Protein AF-A0A7S1GBA2-F1 (afdb_monomer)

Structure (mmCIF, N/CA/C/O backbone):
data_AF-A0A7S1GBA2-F1
#
_entry.id   AF-A0A7S1GBA2-F1
#
loop_
_atom_site.group_PDB
_atom_site.id
_atom_site.type_symbol
_atom_site.label_atom_id
_atom_site.label_alt_id
_atom_site.label_comp_id
_atom_site.label_asym_id
_atom_site.label_entity_id
_atom_site.label_seq_id
_atom_site.pdbx_PDB_ins_code
_atom_site.Cartn_x
_atom_site.Cartn_y
_atom_site.Cartn_z
_atom_site.occupancy
_atom_site.B_iso_or_equiv
_atom_site.auth_seq_id
_atom_site.auth_comp_id
_atom_site.auth_asym_id
_atom_site.auth_atom_id
_atom_site.pdbx_PDB_model_num
ATOM 1 N N . ALA A 1 1 ? 7.474 -10.618 1.895 1.00 83.44 1 ALA A N 1
ATOM 2 C CA . ALA A 1 1 ? 6.461 -10.410 0.841 1.00 83.44 1 ALA A CA 1
ATOM 3 C C . ALA A 1 1 ? 6.809 -9.229 -0.070 1.00 83.44 1 ALA A C 1
ATOM 5 O O . ALA A 1 1 ? 7.351 -9.482 -1.130 1.00 83.44 1 ALA A O 1
ATOM 6 N N . GLY A 1 2 ? 6.592 -7.960 0.310 1.00 90.75 2 GLY A N 1
ATOM 7 C CA . GLY A 1 2 ? 6.806 -6.824 -0.613 1.00 90.75 2 GLY A CA 1
ATOM 8 C C . GLY A 1 2 ? 8.216 -6.743 -1.227 1.00 90.75 2 GLY A C 1
ATOM 9 O O . GLY A 1 2 ? 8.354 -6.707 -2.445 1.00 90.75 2 GLY A O 1
ATOM 10 N N . MET A 1 3 ? 9.270 -6.821 -0.404 1.00 95.56 3 MET A N 1
ATOM 11 C CA . MET A 1 3 ? 10.661 -6.821 -0.901 1.00 95.56 3 MET A CA 1
ATOM 12 C C . MET A 1 3 ? 10.961 -8.004 -1.833 1.00 95.56 3 MET A C 1
ATOM 14 O O . MET A 1 3 ? 11.619 -7.844 -2.848 1.00 95.56 3 MET A O 1
ATOM 18 N N . GLU A 1 4 ? 10.424 -9.184 -1.546 1.00 95.12 4 GLU A N 1
ATOM 19 C CA . GLU A 1 4 ? 10.602 -10.373 -2.388 1.00 95.12 4 GLU A CA 1
ATOM 20 C C . GLU A 1 4 ? 9.933 -10.207 -3.765 1.00 95.12 4 GLU A C 1
ATOM 22 O O . GLU A 1 4 ? 10.517 -10.512 -4.810 1.00 95.12 4 GLU A O 1
ATOM 27 N N . LEU A 1 5 ? 8.723 -9.643 -3.775 1.00 94.69 5 LEU A N 1
ATOM 28 C CA . LEU A 1 5 ? 7.930 -9.439 -4.985 1.00 94.69 5 LEU A CA 1
ATOM 29 C C . LEU A 1 5 ? 8.433 -8.275 -5.845 1.00 94.69 5 LEU A C 1
ATOM 31 O O . LEU A 1 5 ? 8.321 -8.333 -7.071 1.00 94.69 5 LEU A O 1
ATOM 35 N N . PHE A 1 6 ? 9.016 -7.231 -5.251 1.00 96.44 6 PHE A N 1
ATOM 36 C CA . PHE A 1 6 ? 9.200 -5.953 -5.953 1.00 96.44 6 PHE A CA 1
ATOM 37 C C . PHE A 1 6 ? 10.602 -5.336 -5.875 1.00 96.44 6 PHE A C 1
ATOM 39 O O . PHE A 1 6 ? 10.872 -4.406 -6.640 1.00 96.44 6 PHE A O 1
ATOM 46 N N . ALA A 1 7 ? 11.508 -5.831 -5.022 1.00 95.06 7 ALA A N 1
ATOM 47 C CA . ALA A 1 7 ? 12.856 -5.265 -4.928 1.00 95.06 7 ALA A CA 1
ATOM 48 C C . ALA A 1 7 ? 13.588 -5.312 -6.280 1.00 95.06 7 ALA A C 1
ATOM 50 O O . ALA A 1 7 ? 13.595 -6.328 -6.975 1.00 95.06 7 ALA A O 1
ATOM 51 N N . GLY A 1 8 ? 14.191 -4.185 -6.656 1.00 94.38 8 GLY A N 1
ATOM 52 C CA . GLY A 1 8 ? 14.937 -3.992 -7.898 1.00 94.38 8 GLY A CA 1
ATOM 53 C C . GLY A 1 8 ? 14.082 -3.824 -9.157 1.00 94.38 8 GLY A C 1
ATOM 54 O O . GLY A 1 8 ? 14.646 -3.639 -10.232 1.00 94.38 8 GLY A O 1
ATOM 55 N N . ARG A 1 9 ? 12.745 -3.886 -9.063 1.00 93.81 9 ARG A N 1
ATOM 56 C CA . ARG A 1 9 ? 11.851 -3.869 -10.240 1.00 93.81 9 ARG A CA 1
ATOM 57 C C . ARG A 1 9 ? 11.242 -2.493 -10.522 1.00 93.81 9 ARG A C 1
ATOM 59 O O . ARG A 1 9 ? 11.065 -2.124 -11.683 1.00 93.81 9 ARG A O 1
ATOM 66 N N . VAL A 1 10 ? 10.957 -1.729 -9.468 1.00 95.00 10 VAL A N 1
ATOM 67 C CA . VAL A 1 10 ? 10.425 -0.359 -9.545 1.00 95.00 10 VAL A CA 1
ATOM 68 C C . VAL A 1 10 ? 11.599 0.621 -9.542 1.00 95.00 10 VAL A C 1
ATOM 70 O O . VAL A 1 10 ? 12.064 1.052 -8.487 1.00 95.00 10 VAL A O 1
ATOM 73 N N . VAL A 1 11 ? 12.144 0.897 -10.729 1.00 94.38 11 VAL A N 1
ATOM 74 C CA . VAL A 1 11 ? 13.369 1.694 -10.918 1.00 94.38 11 VAL A CA 1
ATOM 75 C C . VAL A 1 11 ? 13.257 2.632 -12.130 1.00 94.38 11 VAL A C 1
ATOM 77 O O . VAL A 1 11 ? 12.580 2.275 -13.097 1.00 94.38 11 VAL A O 1
ATOM 80 N N . PRO A 1 12 ? 13.964 3.783 -12.150 1.00 94.44 12 PRO A N 1
ATOM 81 C CA . PRO A 1 12 ? 13.923 4.729 -13.274 1.00 94.44 12 PRO A CA 1
ATOM 82 C C . PRO A 1 12 ? 14.453 4.188 -14.612 1.00 94.44 12 PRO A C 1
ATOM 84 O O . PRO A 1 12 ? 14.200 4.775 -15.657 1.00 94.44 12 PRO A O 1
ATOM 87 N N . SER A 1 13 ? 15.187 3.071 -14.612 1.00 94.56 13 SER A N 1
ATOM 88 C CA . SER A 1 13 ? 15.623 2.400 -15.844 1.00 94.56 13 SER A CA 1
ATOM 89 C C . SER A 1 13 ? 14.513 1.574 -16.508 1.00 94.56 13 SER A C 1
ATOM 91 O O . SER A 1 13 ? 14.649 1.184 -17.668 1.00 94.56 13 SER A O 1
ATOM 93 N N . ASN A 1 14 ? 13.406 1.309 -15.806 1.00 95.44 14 ASN A N 1
ATOM 94 C CA . ASN A 1 14 ? 12.277 0.570 -16.349 1.00 95.44 14 ASN A CA 1
ATOM 95 C C . ASN A 1 14 ? 11.321 1.517 -17.093 1.00 95.44 14 ASN A C 1
ATOM 97 O O . ASN A 1 14 ? 10.535 2.244 -16.483 1.00 95.44 14 ASN A O 1
ATOM 101 N N . ALA A 1 15 ? 11.351 1.469 -18.427 1.00 96.69 15 ALA A N 1
ATOM 102 C CA . ALA A 1 15 ? 10.549 2.343 -19.283 1.00 96.69 15 ALA A CA 1
ATOM 103 C C . ALA A 1 15 ? 9.029 2.211 -19.070 1.00 96.69 15 ALA A C 1
ATOM 105 O O . ALA A 1 15 ? 8.309 3.181 -19.301 1.00 96.69 15 ALA A O 1
ATOM 106 N N . ALA A 1 16 ? 8.530 1.044 -18.642 1.00 97.00 16 ALA A N 1
ATOM 107 C CA . ALA A 1 16 ? 7.110 0.870 -18.338 1.00 97.00 16 ALA A CA 1
ATOM 108 C C . ALA A 1 16 ? 6.714 1.670 -17.088 1.00 97.00 16 ALA A C 1
ATOM 110 O O . ALA A 1 16 ? 5.712 2.379 -17.100 1.00 97.00 16 ALA A O 1
ATOM 111 N N . VAL A 1 17 ? 7.551 1.630 -16.048 1.00 97.19 17 VAL A N 1
ATOM 112 C CA . VAL A 1 17 ? 7.331 2.377 -14.800 1.00 97.19 17 VAL A CA 1
ATOM 113 C C . VAL A 1 17 ? 7.465 3.881 -15.036 1.00 97.19 17 VAL A C 1
ATOM 115 O O . VAL A 1 17 ? 6.616 4.644 -14.591 1.00 97.19 17 VAL A O 1
ATOM 118 N N . VAL A 1 18 ? 8.466 4.318 -15.807 1.00 97.56 18 VAL A N 1
ATOM 119 C CA . VAL A 1 18 ? 8.652 5.741 -16.161 1.00 97.56 18 VAL A CA 1
ATOM 120 C C . VAL A 1 18 ? 7.433 6.323 -16.887 1.00 97.56 18 VAL A C 1
ATOM 122 O O . VAL A 1 18 ? 7.091 7.484 -16.680 1.00 97.56 18 VAL A O 1
ATOM 125 N N . LYS A 1 19 ? 6.767 5.534 -17.737 1.00 97.06 19 LYS A N 1
ATOM 126 C CA . LYS A 1 19 ? 5.570 5.968 -18.477 1.00 97.06 19 LYS A CA 1
ATOM 127 C C . LYS A 1 19 ? 4.281 5.917 -17.651 1.00 97.06 19 LYS A C 1
ATOM 129 O O . LYS A 1 19 ? 3.310 6.548 -18.053 1.00 97.06 19 LYS A O 1
ATOM 134 N N . SER A 1 20 ? 4.259 5.163 -16.553 1.00 97.19 20 SER A N 1
ATOM 135 C CA . SER A 1 20 ? 3.102 5.079 -15.651 1.00 97.19 20 SER A CA 1
ATOM 136 C C . SER A 1 20 ? 2.937 6.347 -14.811 1.00 97.19 20 SER A C 1
ATOM 138 O O . SER A 1 20 ? 3.893 7.117 -14.660 1.00 97.19 20 SER A O 1
ATOM 140 N N . SER A 1 21 ? 1.754 6.535 -14.218 1.00 97.62 21 SER A N 1
ATOM 141 C CA . SER A 1 21 ? 1.487 7.648 -13.287 1.00 97.62 21 SER A CA 1
ATOM 142 C C . SER A 1 21 ? 2.535 7.734 -12.168 1.00 97.62 21 SER A C 1
ATOM 144 O O . SER A 1 21 ? 3.034 8.812 -11.862 1.00 97.62 21 SER A O 1
ATOM 146 N N . PHE A 1 22 ? 2.983 6.583 -11.658 1.00 98.00 22 PHE A N 1
ATOM 147 C CA . PHE A 1 22 ? 4.044 6.472 -10.656 1.00 98.00 22 PHE A CA 1
ATOM 148 C C . PHE A 1 22 ? 5.325 7.214 -11.052 1.00 98.00 22 PHE A C 1
ATOM 150 O O . PHE A 1 22 ? 5.910 7.946 -10.251 1.00 98.00 22 PHE A O 1
ATOM 157 N N . GLY A 1 23 ? 5.779 6.996 -12.289 1.00 97.31 23 GLY A N 1
ATOM 158 C CA . GLY A 1 23 ? 7.009 7.588 -12.797 1.00 97.31 23 GLY A CA 1
ATOM 159 C C . GLY A 1 23 ? 6.849 9.059 -13.162 1.00 97.31 23 GLY A C 1
ATOM 160 O O . GLY A 1 23 ? 7.779 9.836 -12.948 1.00 97.31 23 GLY A O 1
ATOM 161 N N . GLN A 1 24 ? 5.678 9.450 -13.671 1.00 97.75 24 GLN A N 1
ATOM 162 C CA . GLN A 1 24 ? 5.375 10.846 -13.996 1.00 97.75 24 GLN A CA 1
ATOM 163 C C . GLN A 1 24 ? 5.298 11.709 -12.731 1.00 97.75 24 GLN A C 1
ATOM 165 O O . GLN A 1 24 ? 5.935 12.762 -12.670 1.00 97.75 24 GLN A O 1
ATOM 170 N N . ASP A 1 25 ? 4.651 11.202 -11.682 1.00 97.56 25 ASP A N 1
ATOM 171 C CA . ASP A 1 25 ? 4.414 11.936 -10.436 1.00 97.56 25 ASP A CA 1
ATOM 172 C C . ASP A 1 25 ? 5.550 11.780 -9.398 1.00 97.56 25 ASP A C 1
ATOM 174 O O . ASP A 1 25 ? 5.425 12.222 -8.260 1.00 97.56 25 ASP A O 1
ATOM 178 N N . GLN A 1 26 ? 6.685 11.182 -9.788 1.00 96.56 26 GLN A N 1
ATOM 179 C CA . GLN A 1 26 ? 7.914 11.059 -8.984 1.00 96.56 26 GLN A CA 1
ATOM 180 C C . GLN A 1 26 ? 7.795 10.222 -7.691 1.00 96.56 26 GLN A C 1
ATOM 182 O O . GLN A 1 26 ? 8.505 10.480 -6.718 1.00 96.56 26 GLN A O 1
ATOM 187 N N . TYR A 1 27 ? 7.004 9.144 -7.690 1.00 97.31 27 TYR A N 1
ATOM 188 C CA . TYR A 1 27 ? 6.841 8.236 -6.536 1.00 97.31 27 TYR A CA 1
ATOM 189 C C . TYR A 1 27 ? 8.039 7.287 -6.299 1.00 97.31 27 TYR A C 1
ATOM 191 O O . TYR A 1 27 ? 7.912 6.254 -5.652 1.00 97.31 27 TYR A O 1
ATOM 199 N N . TRP A 1 28 ? 9.245 7.594 -6.788 1.00 95.69 28 TRP A N 1
ATOM 200 C CA . TRP A 1 28 ? 10.398 6.672 -6.799 1.00 95.69 28 TRP A CA 1
ATOM 201 C C . TRP A 1 28 ? 10.858 6.161 -5.425 1.00 95.69 28 TRP A C 1
ATOM 203 O O . TRP A 1 28 ? 11.565 5.154 -5.349 1.00 95.69 28 TRP A O 1
ATOM 213 N N . HIS A 1 29 ? 10.468 6.833 -4.341 1.00 94.75 29 HIS A N 1
ATOM 214 C CA . HIS A 1 29 ? 10.745 6.397 -2.970 1.00 94.75 29 HIS A CA 1
ATOM 215 C C . HIS A 1 29 ? 9.722 5.386 -2.430 1.00 94.75 29 HIS A C 1
ATOM 217 O O . HIS A 1 29 ? 10.012 4.687 -1.457 1.00 94.75 29 HIS A O 1
ATOM 223 N N . ASN A 1 30 ? 8.572 5.257 -3.092 1.00 97.06 30 ASN A N 1
ATOM 224 C CA . ASN A 1 30 ? 7.492 4.340 -2.753 1.00 97.06 30 ASN A CA 1
ATOM 225 C C . ASN A 1 30 ? 7.722 2.972 -3.386 1.00 97.06 30 ASN A C 1
ATOM 227 O O . ASN A 1 30 ? 7.036 2.574 -4.326 1.00 97.06 30 ASN A O 1
ATOM 231 N N . GLY A 1 31 ? 8.723 2.256 -2.887 1.00 95.19 31 GLY A N 1
ATOM 232 C CA . GLY A 1 31 ? 9.062 0.920 -3.354 1.00 95.19 31 GLY A CA 1
ATOM 233 C C . GLY A 1 31 ? 9.495 -0.007 -2.227 1.00 95.19 31 GLY A C 1
ATOM 234 O O . GLY A 1 31 ? 9.453 0.322 -1.044 1.00 95.19 31 GLY A O 1
ATOM 235 N N . PHE A 1 32 ? 9.963 -1.192 -2.612 1.00 97.38 32 PHE A N 1
ATOM 236 C CA . PHE A 1 32 ? 10.375 -2.240 -1.677 1.00 97.38 32 PHE A CA 1
ATOM 237 C C . PHE A 1 32 ? 11.853 -2.625 -1.836 1.00 97.38 32 PHE A C 1
ATOM 239 O O . PHE A 1 32 ? 12.224 -3.781 -1.655 1.00 97.38 32 PHE A O 1
ATOM 246 N N . ASN A 1 33 ? 12.715 -1.670 -2.202 1.00 95.81 33 ASN A N 1
ATOM 247 C CA . ASN A 1 33 ? 14.148 -1.936 -2.400 1.00 95.81 33 ASN A CA 1
ATOM 248 C C . ASN A 1 33 ? 14.918 -2.084 -1.079 1.00 95.81 33 ASN A C 1
ATOM 250 O O . ASN A 1 33 ? 15.987 -2.687 -1.044 1.00 95.81 33 ASN A O 1
ATOM 254 N N . SER A 1 34 ? 14.389 -1.528 0.009 1.00 96.25 34 SER A N 1
ATOM 255 C CA . SER A 1 34 ? 14.945 -1.661 1.352 1.00 96.25 34 SER A CA 1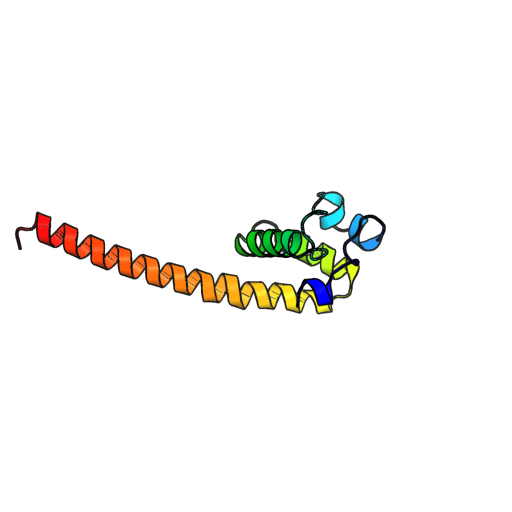
ATOM 256 C C . SER A 1 34 ? 13.829 -1.768 2.382 1.00 96.25 34 SER A C 1
ATOM 258 O O . SER A 1 34 ? 12.677 -1.413 2.111 1.00 96.25 34 SER A O 1
ATOM 260 N N . LEU A 1 35 ? 14.170 -2.230 3.586 1.00 95.50 35 LEU A N 1
ATOM 261 C CA . LEU A 1 35 ? 13.214 -2.311 4.689 1.00 95.50 35 LEU A CA 1
ATOM 262 C C . LEU A 1 35 ? 12.611 -0.937 5.010 1.00 95.50 35 LEU A C 1
ATOM 264 O O . LEU A 1 35 ? 11.406 -0.828 5.201 1.00 95.50 35 LEU A O 1
ATOM 268 N N . TYR A 1 36 ? 13.439 0.109 4.998 1.00 96.44 36 TYR A N 1
ATOM 269 C CA . TYR A 1 36 ? 13.006 1.481 5.244 1.00 96.44 36 TYR A CA 1
ATOM 270 C C . TYR A 1 36 ? 11.985 1.962 4.204 1.00 96.44 36 TYR A C 1
ATOM 272 O O . TYR A 1 36 ? 10.889 2.376 4.574 1.00 96.44 36 TYR A O 1
ATOM 280 N N . GLN A 1 37 ? 12.300 1.834 2.908 1.00 96.12 37 GLN A N 1
ATOM 281 C CA . GLN A 1 37 ? 11.364 2.212 1.839 1.00 96.12 37 GLN A CA 1
ATOM 282 C C . GLN A 1 37 ? 10.071 1.397 1.921 1.00 96.12 37 GLN A C 1
ATOM 284 O O . GLN A 1 37 ? 8.984 1.946 1.767 1.00 96.12 37 GLN A O 1
ATOM 289 N N . SER A 1 38 ? 10.182 0.106 2.248 1.00 97.25 38 SER A N 1
ATOM 290 C CA . SER A 1 38 ? 9.021 -0.770 2.418 1.00 97.25 38 SER A CA 1
ATOM 291 C C . SER A 1 38 ? 8.112 -0.287 3.546 1.00 97.25 38 SER A C 1
ATOM 293 O O . SER A 1 38 ? 6.901 -0.245 3.372 1.00 97.25 38 SER A O 1
ATOM 295 N N . MET A 1 39 ? 8.675 0.097 4.696 1.00 97.06 39 MET A N 1
ATOM 296 C CA . MET A 1 39 ? 7.897 0.603 5.832 1.00 97.06 39 MET A CA 1
ATOM 297 C C . MET A 1 39 ? 7.167 1.901 5.487 1.00 97.06 39 MET A C 1
ATOM 299 O O . MET A 1 39 ? 5.970 2.000 5.744 1.00 97.06 39 MET A O 1
ATOM 303 N N . VAL A 1 40 ? 7.859 2.861 4.865 1.00 97.19 40 VAL A N 1
ATOM 304 C CA . VAL A 1 40 ? 7.253 4.132 4.432 1.00 97.19 40 VAL A CA 1
ATOM 305 C C . VAL A 1 40 ? 6.148 3.880 3.405 1.00 97.19 40 VAL A C 1
ATOM 307 O O . VAL A 1 40 ? 5.037 4.374 3.562 1.00 97.19 40 VAL A O 1
ATOM 310 N N . THR A 1 41 ? 6.404 3.024 2.415 1.00 97.38 41 THR A N 1
ATOM 311 C CA . THR A 1 41 ? 5.412 2.665 1.392 1.00 97.38 41 THR A CA 1
ATOM 312 C C . THR A 1 41 ? 4.167 2.033 2.012 1.00 97.38 41 THR A C 1
ATOM 314 O O . THR A 1 41 ? 3.054 2.429 1.687 1.00 97.38 41 THR A O 1
ATOM 317 N N . LEU A 1 42 ? 4.321 1.074 2.932 1.00 97.69 42 LEU A N 1
ATOM 318 C CA . LEU A 1 42 ? 3.183 0.431 3.604 1.00 97.69 42 LEU A CA 1
ATOM 319 C C . LEU A 1 42 ? 2.415 1.405 4.513 1.00 97.69 42 LEU A C 1
ATOM 321 O O . LEU A 1 42 ? 1.188 1.326 4.603 1.00 97.69 42 LEU A O 1
ATOM 325 N N . PHE A 1 43 ? 3.115 2.337 5.162 1.00 97.00 43 PHE A N 1
ATOM 326 C CA . PHE A 1 43 ? 2.487 3.409 5.931 1.00 97.00 43 PHE A CA 1
ATOM 327 C C . PHE A 1 43 ? 1.633 4.314 5.034 1.00 97.00 43 PHE A C 1
ATOM 329 O O . PHE A 1 43 ? 0.456 4.523 5.317 1.00 97.00 43 PHE A O 1
ATOM 336 N N . GLU A 1 44 ? 2.171 4.775 3.907 1.00 97.38 44 GLU A N 1
ATOM 337 C CA . GLU A 1 44 ? 1.422 5.602 2.955 1.00 97.38 44 GLU A CA 1
ATOM 338 C C . GLU A 1 44 ? 0.235 4.855 2.331 1.00 97.38 44 GLU A C 1
ATOM 340 O O . GLU A 1 44 ? -0.856 5.413 2.213 1.00 97.38 44 GLU A O 1
ATOM 345 N N . LEU A 1 45 ? 0.392 3.561 2.031 1.00 98.00 45 LEU A N 1
ATOM 346 C CA . LEU A 1 45 ? -0.719 2.710 1.590 1.00 98.00 45 LEU A CA 1
ATOM 347 C C . LEU A 1 45 ? -1.831 2.603 2.647 1.00 98.00 45 LEU A C 1
ATOM 349 O O . LEU A 1 45 ? -2.998 2.468 2.283 1.00 98.00 45 LEU A O 1
ATOM 353 N N . THR A 1 46 ? -1.497 2.695 3.938 1.00 97.94 46 THR A N 1
ATOM 354 C CA . THR A 1 46 ? -2.484 2.700 5.034 1.00 97.94 46 THR A CA 1
ATOM 355 C C . THR A 1 46 ? -3.297 3.997 5.060 1.00 97.94 46 THR A C 1
ATOM 357 O O . THR A 1 46 ? -4.478 3.973 5.394 1.00 97.94 46 THR A O 1
ATOM 360 N N . ILE A 1 47 ? -2.694 5.122 4.659 1.00 96.69 47 ILE A N 1
ATOM 361 C CA . ILE A 1 47 ? -3.367 6.429 4.553 1.00 96.69 47 ILE A CA 1
ATOM 362 C C . ILE A 1 47 ? -4.345 6.466 3.369 1.00 96.69 47 ILE A C 1
ATOM 364 O O . ILE A 1 47 ? -5.197 7.348 3.313 1.00 96.69 47 ILE A O 1
ATOM 368 N N . VAL A 1 48 ? -4.243 5.517 2.430 1.00 97.31 48 VAL A N 1
ATOM 369 C CA . VAL A 1 48 ? -5.094 5.360 1.234 1.00 97.31 48 VAL A CA 1
ATOM 370 C C . VAL A 1 48 ? -5.146 6.562 0.291 1.00 97.31 48 VAL A C 1
ATOM 372 O O . VAL A 1 48 ? -5.908 6.561 -0.674 1.00 97.31 48 VAL A O 1
ATOM 375 N N . ASN A 1 49 ? -4.310 7.573 0.494 1.00 96.06 49 ASN A N 1
ATOM 376 C CA . ASN A 1 49 ? -4.197 8.672 -0.450 1.00 96.06 49 ASN A CA 1
ATOM 377 C C . ASN A 1 49 ? -3.313 8.252 -1.630 1.00 96.06 49 ASN A C 1
ATOM 379 O O . ASN A 1 49 ? -2.209 7.758 -1.418 1.00 96.06 49 ASN A O 1
ATOM 383 N N . ASN A 1 50 ? -3.79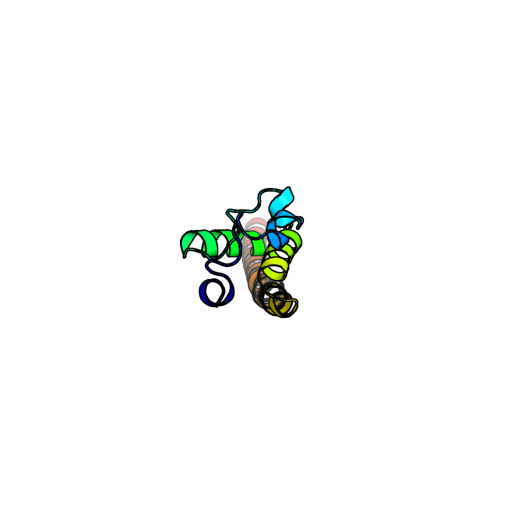2 8.429 -2.865 1.00 96.62 50 ASN A N 1
ATOM 384 C CA . ASN A 1 50 ? -3.066 8.100 -4.102 1.00 96.62 50 ASN A CA 1
ATOM 385 C C . ASN A 1 50 ? -2.511 6.663 -4.199 1.00 96.62 50 ASN A C 1
ATOM 387 O O . ASN A 1 50 ? -1.695 6.361 -5.069 1.00 96.62 50 ASN A O 1
ATOM 391 N N . TRP A 1 51 ? -2.991 5.736 -3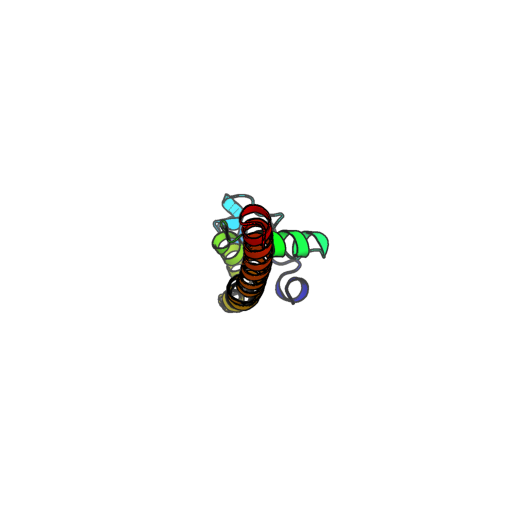.368 1.00 97.31 51 TRP A N 1
ATOM 392 C CA . TRP A 1 51 ? -2.526 4.348 -3.353 1.00 97.31 51 TRP A CA 1
ATOM 393 C C . TRP A 1 51 ? -2.608 3.618 -4.715 1.00 97.31 51 TRP A C 1
ATOM 395 O O . TRP A 1 51 ? -1.731 2.783 -4.967 1.00 97.31 51 TRP A O 1
ATOM 405 N N . PRO A 1 52 ? -3.562 3.918 -5.634 1.00 97.56 52 PRO A N 1
ATOM 406 C CA . PRO A 1 52 ? -3.583 3.275 -6.945 1.00 97.56 52 PRO A CA 1
ATOM 407 C C . PRO A 1 52 ? -2.370 3.636 -7.809 1.00 97.56 52 PRO A C 1
ATOM 409 O O . PRO A 1 52 ? -1.952 2.803 -8.604 1.00 97.56 52 PRO A O 1
ATOM 412 N N . ILE A 1 53 ? -1.766 4.818 -7.620 1.00 98.12 53 ILE A N 1
ATOM 413 C CA . ILE A 1 53 ? -0.547 5.245 -8.332 1.00 98.12 53 ILE A CA 1
ATOM 414 C C . ILE A 1 53 ? 0.629 4.349 -7.929 1.00 98.12 53 ILE A C 1
ATOM 416 O O . ILE A 1 53 ? 1.353 3.828 -8.779 1.00 98.12 53 ILE A O 1
ATOM 420 N N . ILE A 1 54 ? 0.773 4.092 -6.623 1.00 97.88 54 ILE A N 1
ATOM 421 C CA . ILE A 1 54 ? 1.781 3.165 -6.092 1.00 97.88 54 ILE A CA 1
ATOM 422 C C . ILE A 1 54 ? 1.562 1.765 -6.679 1.00 97.88 54 ILE A C 1
ATOM 424 O O . ILE A 1 54 ? 2.506 1.158 -7.188 1.00 97.88 54 ILE A O 1
ATOM 428 N N . MET A 1 55 ? 0.323 1.262 -6.672 1.00 98.19 55 MET A N 1
ATOM 429 C CA . MET A 1 55 ? -0.015 -0.034 -7.270 1.00 98.19 55 MET A CA 1
ATOM 430 C C . MET A 1 55 ? 0.322 -0.087 -8.768 1.00 98.19 55 MET A C 1
ATOM 432 O O . MET A 1 55 ? 0.946 -1.053 -9.212 1.00 98.19 55 MET A O 1
ATOM 436 N N . GLU A 1 56 ? -0.064 0.930 -9.541 1.00 98.00 56 GLU A N 1
ATOM 437 C CA . GLU A 1 56 ? 0.165 1.003 -10.989 1.00 98.00 56 GLU A CA 1
ATOM 438 C C . GLU A 1 56 ? 1.656 0.884 -11.322 1.00 98.00 56 GLU A C 1
ATOM 440 O O . GLU A 1 56 ? 2.021 0.081 -12.180 1.00 98.00 56 GLU A O 1
ATOM 445 N N . GLY A 1 57 ? 2.528 1.586 -10.589 1.00 97.62 57 GLY A N 1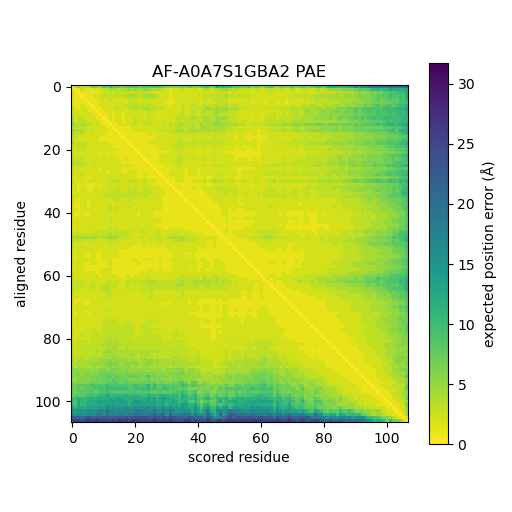
ATOM 446 C CA . GLY A 1 57 ? 3.980 1.488 -10.778 1.00 97.62 57 GLY A CA 1
ATOM 447 C C . GLY A 1 57 ? 4.523 0.071 -10.560 1.00 97.62 57 GLY A C 1
ATOM 448 O O . GLY A 1 57 ? 5.359 -0.410 -11.328 1.00 97.62 57 GLY A O 1
ATOM 449 N N . HIS A 1 58 ? 4.008 -0.647 -9.560 1.00 97.75 58 HIS A N 1
ATOM 450 C CA . HIS A 1 58 ? 4.424 -2.024 -9.269 1.00 97.75 58 HIS A CA 1
ATOM 451 C C . HIS A 1 58 ? 3.856 -3.039 -10.267 1.00 97.75 58 HIS A C 1
ATOM 453 O O . HIS A 1 58 ? 4.534 -4.012 -10.611 1.00 97.75 58 HIS A O 1
ATOM 459 N N . VAL A 1 59 ? 2.642 -2.805 -10.769 1.00 98.12 59 VAL A N 1
ATOM 460 C CA . VAL A 1 59 ? 2.035 -3.588 -11.855 1.00 98.12 59 VAL A CA 1
ATOM 461 C C . VAL A 1 59 ? 2.819 -3.391 -13.151 1.00 98.12 59 VAL A C 1
ATOM 463 O O . VAL A 1 59 ? 3.188 -4.378 -13.788 1.00 98.12 59 VAL A O 1
ATOM 466 N N . ALA A 1 60 ? 3.151 -2.145 -13.499 1.00 97.62 60 ALA A N 1
ATOM 467 C CA . ALA A 1 60 ? 3.968 -1.810 -14.664 1.00 97.62 60 ALA A CA 1
ATOM 468 C C . ALA A 1 60 ? 5.379 -2.420 -14.582 1.00 97.62 60 ALA A C 1
ATOM 470 O O . ALA A 1 60 ? 5.947 -2.812 -15.601 1.00 97.62 60 ALA A O 1
ATOM 471 N N . ALA A 1 61 ? 5.933 -2.543 -13.373 1.00 96.94 61 ALA A N 1
ATOM 472 C CA . ALA A 1 61 ? 7.231 -3.168 -13.136 1.00 96.94 61 ALA A CA 1
ATOM 473 C C . ALA A 1 61 ? 7.227 -4.704 -13.232 1.00 96.94 61 ALA A C 1
ATOM 475 O O . ALA A 1 61 ? 8.297 -5.301 -13.367 1.00 96.94 61 ALA A O 1
ATOM 476 N N . THR A 1 62 ? 6.065 -5.353 -13.094 1.00 96.12 62 THR A N 1
ATOM 477 C CA . THR A 1 62 ? 5.969 -6.812 -12.940 1.00 96.12 62 THR A CA 1
ATOM 478 C C . THR A 1 62 ? 4.908 -7.428 -13.851 1.00 96.12 62 THR A C 1
ATOM 480 O O . THR A 1 62 ? 5.225 -7.889 -14.944 1.00 96.12 62 THR A O 1
ATOM 483 N N . SER A 1 63 ? 3.659 -7.496 -13.395 1.00 95.75 63 SER A N 1
ATOM 484 C CA . SER A 1 63 ? 2.508 -8.007 -14.134 1.00 95.75 63 SER A CA 1
ATOM 485 C C . SER A 1 63 ? 1.204 -7.573 -13.459 1.00 95.75 63 SER A C 1
ATOM 487 O O . SER A 1 63 ? 1.198 -7.153 -12.300 1.00 95.75 63 SER A O 1
ATOM 489 N N . ALA A 1 64 ? 0.076 -7.767 -14.145 1.00 96.31 64 ALA A N 1
ATOM 490 C CA . ALA A 1 64 ? -1.263 -7.519 -13.603 1.00 96.31 64 ALA A CA 1
ATOM 491 C C . ALA A 1 64 ? -1.536 -8.246 -12.268 1.00 96.31 64 ALA A C 1
ATOM 493 O O . ALA A 1 64 ? -2.267 -7.734 -11.423 1.00 96.31 64 ALA A O 1
ATOM 494 N N . TRP A 1 65 ? -0.906 -9.401 -12.027 1.00 96.12 65 TRP A N 1
ATOM 495 C CA . TRP A 1 65 ? -1.072 -10.168 -10.787 1.00 96.12 65 TRP A CA 1
ATOM 496 C C . TRP A 1 65 ? -0.582 -9.432 -9.536 1.00 96.12 65 TRP A C 1
ATOM 498 O O . TRP A 1 65 ? -1.039 -9.740 -8.435 1.00 96.12 65 TRP A O 1
ATOM 508 N N . ALA A 1 66 ? 0.285 -8.425 -9.685 1.00 96.38 66 ALA A N 1
ATOM 509 C CA . ALA A 1 66 ? 0.724 -7.596 -8.567 1.00 96.38 66 ALA A CA 1
ATOM 510 C C . ALA A 1 66 ? -0.433 -6.841 -7.897 1.00 96.38 66 ALA A C 1
ATOM 512 O O . ALA A 1 66 ? -0.347 -6.569 -6.702 1.00 96.38 66 ALA A O 1
ATOM 513 N N . MET A 1 67 ? -1.539 -6.576 -8.608 1.00 97.38 67 MET A N 1
ATOM 514 C CA . MET A 1 67 ? -2.734 -5.946 -8.030 1.00 97.38 67 MET A CA 1
ATOM 515 C C . MET A 1 67 ? -3.253 -6.700 -6.800 1.00 97.38 67 MET A C 1
ATOM 517 O O . MET A 1 67 ? -3.684 -6.073 -5.833 1.00 97.38 67 MET A O 1
ATOM 521 N N . LEU A 1 68 ? -3.162 -8.037 -6.794 1.00 97.69 68 LEU A N 1
ATOM 522 C CA . LEU A 1 68 ? -3.633 -8.858 -5.676 1.00 97.69 68 LEU A CA 1
ATOM 523 C C . LEU A 1 68 ? -2.923 -8.518 -4.364 1.00 97.69 68 LEU A C 1
ATOM 525 O O . LEU A 1 68 ? -3.565 -8.513 -3.319 1.00 97.69 68 LEU A O 1
ATOM 529 N N . PHE A 1 69 ? -1.629 -8.185 -4.410 1.00 97.56 69 PHE A N 1
ATOM 530 C CA . PHE A 1 69 ? -0.885 -7.769 -3.221 1.00 97.56 69 PHE A CA 1
ATOM 531 C C . PHE A 1 69 ? -1.475 -6.490 -2.609 1.00 97.56 69 PHE A C 1
ATOM 533 O O . PHE A 1 69 ? -1.703 -6.435 -1.402 1.00 97.56 69 PHE A O 1
ATOM 540 N N . PHE A 1 70 ? -1.769 -5.483 -3.437 1.00 98.12 70 PHE A N 1
ATOM 541 C CA . PHE A 1 70 ? -2.278 -4.190 -2.972 1.00 98.12 70 PHE A CA 1
ATOM 542 C C . PHE A 1 70 ? -3.724 -4.280 -2.486 1.00 98.12 70 PHE A C 1
ATOM 544 O O . PHE A 1 70 ? -4.034 -3.760 -1.416 1.00 98.12 70 PHE A O 1
ATOM 551 N N . TYR A 1 71 ? -4.592 -4.996 -3.205 1.00 98.25 71 TYR A N 1
ATOM 552 C CA . TYR A 1 71 ? -5.969 -5.218 -2.754 1.00 98.25 71 TYR A CA 1
ATOM 553 C C . TYR A 1 71 ? -6.036 -6.067 -1.480 1.00 98.25 71 TYR A C 1
ATOM 555 O O . TYR A 1 71 ? -6.831 -5.761 -0.592 1.00 98.25 71 TYR A O 1
ATOM 563 N N . ALA A 1 72 ? -5.187 -7.092 -1.346 1.00 98.12 72 ALA A N 1
ATOM 564 C CA . ALA A 1 72 ? -5.106 -7.877 -0.116 1.00 98.12 72 ALA A CA 1
ATOM 565 C C . ALA A 1 72 ? -4.619 -7.026 1.066 1.00 98.12 72 ALA A C 1
ATOM 567 O O . ALA A 1 72 ? -5.207 -7.094 2.144 1.00 98.12 72 ALA A O 1
ATOM 568 N N . PHE A 1 73 ? -3.591 -6.192 0.865 1.00 97.88 73 PHE A N 1
ATOM 569 C CA . PHE A 1 73 ? -3.121 -5.260 1.891 1.00 97.88 73 PHE A CA 1
ATOM 570 C C . PHE A 1 73 ? -4.215 -4.268 2.297 1.00 97.88 73 PHE A C 1
ATOM 572 O O . PHE A 1 73 ? -4.469 -4.100 3.487 1.00 97.88 73 PHE A O 1
ATOM 579 N N . TYR A 1 74 ? -4.902 -3.664 1.325 1.00 98.19 74 TYR A N 1
ATOM 580 C CA . TYR A 1 74 ? -6.016 -2.753 1.579 1.00 98.19 74 TYR A CA 1
ATOM 581 C C . TYR A 1 74 ? -7.114 -3.433 2.404 1.00 98.19 74 TYR A C 1
ATOM 583 O O . TYR A 1 74 ? -7.528 -2.917 3.439 1.00 98.19 74 TYR A O 1
ATOM 591 N N . PHE A 1 75 ? -7.549 -4.627 2.001 1.00 98.38 75 PHE A N 1
ATOM 592 C CA . PHE A 1 75 ? -8.595 -5.341 2.726 1.00 98.38 75 PHE A CA 1
ATOM 593 C C . PHE A 1 75 ? -8.166 -5.694 4.158 1.00 98.38 75 PHE A C 1
ATOM 595 O O . PHE A 1 75 ? -8.882 -5.406 5.113 1.00 98.38 75 PHE A O 1
ATOM 602 N N . ILE A 1 76 ? -6.981 -6.279 4.332 1.00 98.19 76 ILE A N 1
ATOM 603 C CA . ILE A 1 76 ? -6.524 -6.737 5.649 1.00 98.19 76 ILE A CA 1
ATOM 604 C C . ILE A 1 76 ? -6.208 -5.550 6.563 1.00 98.19 76 ILE A C 1
ATOM 606 O O . ILE A 1 76 ? -6.660 -5.507 7.702 1.00 98.19 76 ILE A O 1
ATOM 610 N N . VAL A 1 77 ? -5.426 -4.580 6.097 1.00 97.94 77 VAL A N 1
ATOM 611 C CA . VAL A 1 77 ? -4.920 -3.512 6.965 1.00 97.94 77 VAL A CA 1
ATOM 612 C C . VAL A 1 77 ? -5.918 -2.368 7.058 1.00 97.94 77 VAL A C 1
ATOM 614 O O . VAL A 1 77 ? -6.314 -1.995 8.157 1.00 97.94 77 VAL A O 1
ATOM 617 N N . VAL A 1 78 ? -6.371 -1.832 5.927 1.00 97.00 78 VAL A N 1
ATOM 618 C CA . VAL A 1 78 ? -7.245 -0.651 5.926 1.00 97.00 78 VAL A CA 1
ATOM 619 C C . VAL A 1 78 ? -8.663 -1.027 6.344 1.00 97.00 78 VAL A C 1
ATOM 621 O O . VAL A 1 78 ? -9.230 -0.394 7.229 1.00 97.00 78 VAL A O 1
ATOM 624 N N . VAL A 1 79 ? -9.255 -2.058 5.737 1.00 97.94 79 VAL A N 1
ATOM 625 C CA . VAL A 1 79 ? -10.666 -2.385 6.002 1.00 97.94 79 VAL A CA 1
ATOM 626 C C . VAL A 1 79 ? -10.844 -3.145 7.313 1.00 97.94 79 VAL A C 1
ATOM 628 O O . VAL A 1 79 ? -11.822 -2.900 8.014 1.00 97.94 79 VAL A O 1
ATOM 631 N N . VAL A 1 80 ? -9.940 -4.060 7.667 1.00 98.38 80 VAL A N 1
ATOM 632 C CA . VAL A 1 80 ? -10.084 -4.840 8.907 1.00 98.38 80 VAL A CA 1
ATOM 633 C C . VAL A 1 80 ? -9.343 -4.180 10.067 1.00 98.38 80 VAL A C 1
ATOM 635 O O . VAL A 1 80 ? -9.987 -3.767 11.028 1.00 98.38 80 VAL A O 1
ATOM 638 N N . VAL A 1 81 ? -8.014 -4.051 10.003 1.00 98.19 81 VAL A N 1
ATOM 639 C CA . VAL A 1 81 ? -7.218 -3.618 11.169 1.00 98.19 81 VAL A CA 1
ATOM 640 C C . VAL A 1 81 ? -7.555 -2.193 11.613 1.00 98.19 81 VAL A C 1
ATOM 642 O O . VAL A 1 81 ? -7.828 -1.991 12.796 1.00 98.19 81 VAL A O 1
ATOM 645 N N . ILE A 1 82 ? -7.584 -1.214 10.701 1.00 97.38 82 ILE A N 1
ATOM 646 C CA . ILE A 1 82 ? -7.898 0.175 11.074 1.00 97.38 82 ILE A CA 1
ATOM 647 C C . ILE A 1 82 ? -9.315 0.280 11.644 1.00 97.38 82 ILE A C 1
ATOM 649 O O . ILE A 1 82 ? -9.491 0.905 12.683 1.00 97.38 82 ILE A O 1
ATOM 653 N N . ASN A 1 83 ? -10.304 -0.397 11.054 1.00 96.75 83 ASN A N 1
ATOM 654 C CA . ASN A 1 83 ? -11.673 -0.368 11.576 1.00 96.75 83 ASN A CA 1
ATOM 655 C C . ASN A 1 83 ? -11.807 -1.034 12.952 1.00 96.75 83 ASN A C 1
ATOM 657 O O . ASN A 1 83 ? -12.562 -0.542 13.787 1.00 96.75 83 ASN A O 1
ATOM 661 N N . VAL A 1 84 ? -11.068 -2.115 13.221 1.00 98.25 84 VAL A N 1
ATOM 662 C CA . VAL A 1 84 ? -1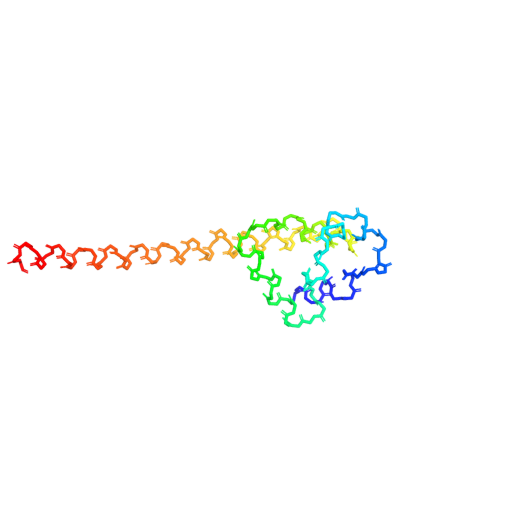1.024 -2.728 14.560 1.00 98.25 84 VAL A CA 1
ATOM 663 C C . VAL A 1 84 ? -10.418 -1.759 15.578 1.00 98.25 84 VAL A C 1
ATOM 665 O O . VAL A 1 84 ? -10.975 -1.592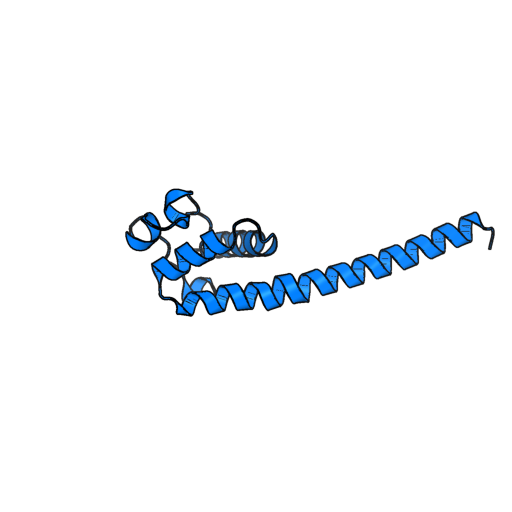 16.661 1.00 98.25 84 VAL A O 1
ATOM 668 N N . ILE A 1 85 ? -9.326 -1.071 15.224 1.00 97.69 85 ILE A N 1
ATOM 669 C CA . ILE A 1 85 ? -8.715 -0.043 16.082 1.00 97.69 85 ILE A CA 1
ATOM 670 C C . ILE A 1 85 ? -9.694 1.112 16.316 1.00 97.69 85 ILE A C 1
ATOM 672 O O . ILE A 1 85 ? -9.868 1.547 17.450 1.00 97.69 85 ILE A O 1
ATOM 676 N N . THR A 1 86 ? -10.372 1.596 15.275 1.00 97.50 86 THR A N 1
ATOM 677 C CA . THR A 1 86 ? -11.376 2.659 15.399 1.00 97.50 86 THR A CA 1
ATOM 678 C C . THR A 1 86 ? -12.532 2.241 16.302 1.00 97.50 86 THR A C 1
ATOM 680 O O . THR A 1 86 ? -12.931 3.022 17.161 1.00 97.50 86 THR A O 1
ATOM 683 N N . ALA A 1 87 ? -13.046 1.018 16.155 1.00 98.06 87 ALA A N 1
ATOM 684 C CA . ALA A 1 87 ? -14.106 0.500 17.016 1.00 98.06 87 ALA A CA 1
ATOM 685 C C . ALA A 1 87 ? -13.666 0.450 18.487 1.00 98.06 87 ALA A C 1
ATOM 687 O O . ALA A 1 87 ? -14.406 0.902 19.357 1.00 98.06 87 ALA A O 1
ATOM 688 N N . PHE A 1 88 ? -12.446 -0.026 18.746 1.00 97.88 88 PHE A N 1
ATOM 689 C CA . PHE A 1 88 ? -11.860 -0.045 20.086 1.00 97.88 88 PHE A CA 1
ATOM 690 C C . PHE A 1 88 ? -11.720 1.367 20.679 1.00 97.88 88 PHE A C 1
ATOM 692 O O . PHE A 1 88 ? -12.142 1.609 21.804 1.00 97.88 88 PHE A O 1
ATOM 699 N N . LEU A 1 89 ? -11.208 2.327 19.902 1.00 97.50 89 LEU A N 1
ATOM 700 C CA . LEU A 1 89 ? -11.081 3.716 20.352 1.00 97.50 89 LEU A CA 1
ATOM 701 C C . LEU A 1 89 ? -12.442 4.340 20.683 1.00 97.50 89 LEU A C 1
ATOM 703 O O . LEU A 1 89 ? -12.562 5.054 21.675 1.00 97.50 89 LEU A O 1
ATOM 707 N N . ILE A 1 90 ? -13.468 4.085 19.865 1.00 97.56 90 ILE A N 1
ATOM 708 C CA . ILE A 1 90 ? -14.826 4.585 20.117 1.00 97.56 90 ILE A CA 1
ATOM 709 C C . ILE A 1 90 ? -15.377 4.028 21.435 1.00 97.56 90 ILE A C 1
ATOM 711 O O . ILE A 1 90 ? -15.987 4.788 22.187 1.00 97.56 90 ILE A O 1
ATOM 715 N N . ASP A 1 91 ? -15.154 2.744 21.723 1.00 97.25 91 ASP A N 1
ATOM 716 C CA . ASP A 1 91 ? -15.591 2.117 22.977 1.00 97.25 91 ASP A CA 1
ATOM 717 C C . ASP A 1 91 ? -14.910 2.767 24.194 1.00 97.25 91 ASP A C 1
ATOM 7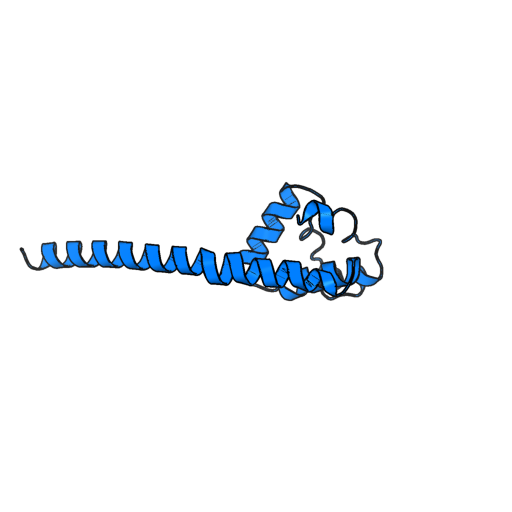19 O O . ASP A 1 91 ? -15.588 3.215 25.124 1.00 97.25 91 ASP A O 1
ATOM 723 N N . ASP A 1 92 ? -13.590 2.964 24.132 1.00 96.69 92 ASP A N 1
ATOM 724 C CA . ASP A 1 92 ? -12.827 3.662 25.176 1.00 96.69 92 ASP A CA 1
ATOM 725 C C . ASP A 1 92 ? -13.334 5.101 25.400 1.00 96.69 92 ASP A C 1
ATOM 727 O O . ASP A 1 92 ? -13.530 5.539 26.542 1.00 96.69 92 ASP A O 1
ATOM 731 N N . PHE A 1 93 ? -13.600 5.850 24.322 1.00 95.69 93 PHE A N 1
ATOM 732 C CA . PHE A 1 93 ? -14.171 7.197 24.426 1.00 95.69 93 PHE A CA 1
ATOM 733 C C . PHE A 1 93 ? -15.588 7.194 25.012 1.00 95.69 93 PHE A C 1
ATOM 735 O O . PHE A 1 93 ? -15.935 8.111 25.766 1.00 95.69 93 PHE A O 1
ATOM 742 N N . ASP A 1 94 ? -16.407 6.182 24.720 1.00 96.31 94 ASP A N 1
ATOM 743 C CA . ASP A 1 94 ? -17.754 6.067 25.281 1.00 96.31 94 ASP A CA 1
ATOM 744 C C . ASP A 1 94 ? -17.728 5.759 26.786 1.00 96.31 94 ASP A C 1
ATOM 746 O O . ASP A 1 94 ? -18.504 6.344 27.553 1.00 96.31 94 ASP A O 1
ATOM 750 N N . VAL A 1 95 ? -16.796 4.911 27.233 1.00 95.06 95 VAL A N 1
ATOM 751 C CA . VAL A 1 95 ? -16.553 4.647 28.661 1.00 95.06 95 VAL A CA 1
ATOM 752 C C . VAL A 1 95 ? -16.138 5.929 29.383 1.00 95.06 95 VAL A C 1
ATOM 754 O O . VAL A 1 95 ? -16.755 6.289 30.392 1.00 95.06 95 VAL A O 1
ATOM 757 N N . MET A 1 96 ? -15.163 6.668 28.843 1.00 94.38 96 MET A N 1
ATOM 758 C CA . MET A 1 96 ? -14.732 7.946 29.424 1.00 94.38 96 MET A CA 1
ATOM 759 C C . MET A 1 96 ? -15.888 8.954 29.498 1.00 94.38 96 MET A C 1
ATOM 761 O O . MET A 1 96 ? -16.113 9.581 30.536 1.00 94.38 96 MET A O 1
ATOM 765 N N . ARG A 1 97 ? -16.684 9.082 28.430 1.00 94.88 97 ARG A N 1
ATOM 766 C CA . ARG A 1 97 ? -17.851 9.978 28.384 1.00 94.88 97 ARG A CA 1
ATOM 767 C C . ARG A 1 97 ? -18.889 9.644 29.462 1.00 94.88 97 ARG A C 1
ATOM 769 O O . ARG A 1 97 ? -19.444 10.561 30.080 1.00 94.88 97 ARG A O 1
ATOM 776 N N . LYS A 1 98 ? -19.162 8.355 29.699 1.00 93.62 98 LYS A N 1
ATOM 777 C CA . LYS A 1 98 ? -20.082 7.900 30.760 1.00 93.62 98 LYS A CA 1
ATOM 778 C C . LYS A 1 98 ? -19.574 8.299 32.147 1.00 93.62 98 LYS A C 1
ATOM 780 O O . LYS A 1 98 ? -20.357 8.841 32.923 1.00 93.62 98 LYS A O 1
ATOM 785 N N . GLN A 1 99 ? -18.279 8.121 32.422 1.00 93.19 99 GLN A N 1
ATOM 786 C CA . GLN A 1 99 ? -17.660 8.527 33.693 1.00 93.19 99 GLN A CA 1
ATOM 787 C C . GLN A 1 99 ? -17.762 10.038 33.931 1.00 93.19 99 GLN A C 1
ATOM 789 O O . GLN A 1 99 ? -18.227 10.459 34.988 1.00 93.19 99 GLN A O 1
ATOM 794 N N . PHE A 1 100 ? -17.412 10.860 32.935 1.00 91.62 100 PHE A N 1
ATOM 795 C CA . PHE A 1 100 ? -17.565 12.315 33.042 1.00 91.62 100 PHE A CA 1
ATOM 796 C C . PHE A 1 100 ? -19.017 12.713 33.329 1.00 91.62 100 PHE A C 1
ATOM 798 O O . PHE A 1 100 ? -19.271 13.552 34.188 1.00 91.62 100 PHE A O 1
ATOM 805 N N . THR A 1 101 ? -19.984 12.089 32.651 1.00 92.56 101 THR A N 1
ATOM 806 C CA . THR A 1 101 ? -21.407 12.404 32.850 1.00 92.56 101 THR A CA 1
ATOM 807 C C . THR A 1 101 ? -21.894 12.036 34.256 1.00 92.56 101 THR A C 1
ATOM 809 O O . THR A 1 101 ? -22.663 12.804 34.831 1.00 92.56 101 THR A O 1
ATOM 812 N N . ALA A 1 102 ? -21.450 10.905 34.816 1.00 90.19 102 ALA A N 1
ATOM 813 C CA . ALA A 1 102 ? -21.778 10.505 36.188 1.00 90.19 102 ALA A CA 1
ATOM 814 C C . ALA A 1 102 ? -21.255 11.529 37.211 1.00 90.19 102 ALA A C 1
ATOM 816 O O . ALA A 1 102 ? -22.024 12.022 38.035 1.00 90.19 102 ALA A O 1
ATOM 817 N N . ILE A 1 103 ? -19.999 11.971 37.047 1.00 89.44 103 ILE A N 1
ATOM 818 C CA . ILE A 1 103 ? -19.379 13.006 37.893 1.00 89.44 103 ILE A CA 1
ATOM 819 C C . ILE A 1 103 ? -20.195 14.308 37.876 1.00 89.44 103 ILE A C 1
ATOM 821 O O . 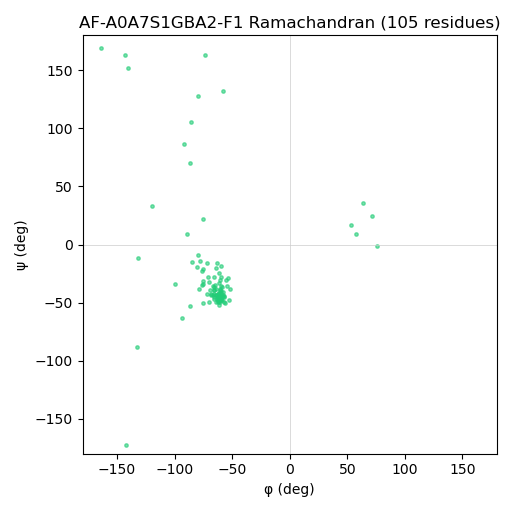ILE A 1 103 ? -20.449 14.892 38.927 1.00 89.44 103 ILE A O 1
ATOM 825 N N . TYR A 1 104 ? -20.643 14.770 36.703 1.00 84.38 104 TYR A N 1
ATOM 826 C CA . TYR A 1 104 ? -21.453 15.993 36.604 1.00 84.38 104 TYR A CA 1
ATOM 827 C C . TYR A 1 104 ? -22.873 15.840 37.159 1.00 84.38 104 TYR A C 1
ATOM 829 O O . TYR A 1 104 ? -23.462 16.830 37.594 1.00 84.38 104 TYR A O 1
ATOM 837 N N . LYS A 1 105 ? -23.435 14.628 37.133 1.00 87.81 105 LYS A N 1
ATOM 838 C CA . LYS A 1 105 ? -24.754 14.343 37.714 1.00 87.81 105 LYS A CA 1
ATOM 839 C C . LYS A 1 105 ? -24.718 14.156 39.233 1.00 87.81 105 LYS A C 1
ATOM 841 O O . LYS A 1 105 ? -25.785 14.142 39.839 1.00 87.81 105 LYS A O 1
ATOM 846 N N . GLY A 1 106 ? -23.530 14.089 39.837 1.00 77.75 106 GLY A N 1
ATOM 847 C CA . GLY A 1 106 ? -23.368 13.909 41.279 1.00 77.75 106 GLY A CA 1
ATOM 848 C C . GLY A 1 106 ? -23.743 12.507 41.768 1.00 77.75 106 GLY A C 1
ATOM 849 O O . GLY A 1 106 ? -24.117 12.373 42.931 1.00 77.75 106 GLY A O 1
ATOM 850 N N . GLU A 1 107 ? -23.677 11.506 40.881 1.00 60.12 107 GLU A N 1
ATOM 851 C CA . GLU A 1 107 ? -23.760 10.076 41.229 1.00 60.12 107 GLU A CA 1
ATOM 852 C C . GLU A 1 107 ? -22.392 9.529 41.654 1.00 60.12 107 GLU A C 1
ATOM 854 O O . GLU A 1 107 ? -21.374 9.912 41.026 1.00 60.12 107 GLU A O 1
#

Radius of gyration: 19.92 Å; Cα contacts (8 Å, |Δi|>4): 102; chains: 1; bounding box: 40×26×61 Å

InterPro domains:
  IPR005821 Ion transport domain [PF00520] (2-99)

Foldseek 3Di:
DFLVLWAPQLDPVQPLLCPALCNVVVVSLLGNNDPVSVVVNLVVLLVVPPLVSSQSSRCSSHHPVSVCVSVVSCCPCNVPVVVVVVVVVVVVVVVVVVVVVCVVVVD

pLDDT: mean 95.66, std 4.65, range [60.12, 98.38]

Mean predicted aligned error: 3.89 Å

Solvent-accessible surface area (backbone atoms only — not comparable to full-atom values): 5788 Å² total; per-residue (Å²): 105,64,45,80,78,37,43,85,40,67,42,88,86,35,67,54,20,45,72,28,67,22,42,70,74,62,44,77,69,57,37,23,74,42,71,67,32,33,51,53,32,54,53,46,48,6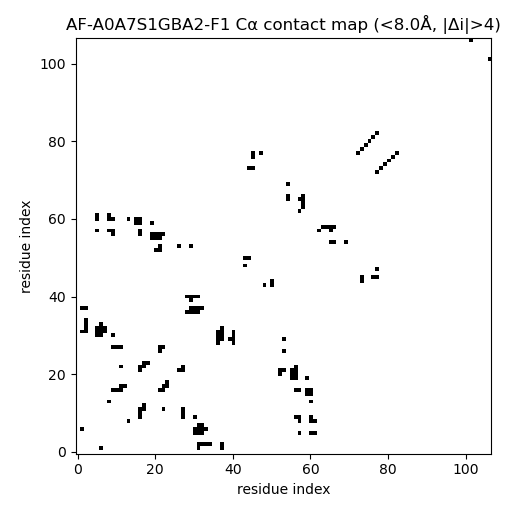0,70,58,63,69,38,66,37,54,48,48,19,48,24,51,43,70,39,78,72,49,50,56,59,54,55,50,47,43,48,52,46,47,61,43,48,48,46,52,52,51,54,52,50,52,50,55,52,50,54,53,51,52,53,55,50,36,59,76,70,70,102

Secondary structure (DSSP, 8-state):
-HHHHHTTTSSTT-HHHHHSHHHHTT-TTSSSSSHHHHHHHHHHHHHTSSHHHHHHHHHHHS-GGGHHHHHHHIIIIIIIIIHHHHHHHHHHHHHHHHHHHHHHHT-

Sequence (107 aa):
AGMELFAGRVVPSNAAVVKSSFGQDQYWHNGFNSLYQSMVTLFELTIVNNWPIIMEGHVAATSAWAMLFFYAFYFIVVVVVINVITAFLIDDFDVMRKQFTAIYKGE

Nearest PDB structures (foldseek):
  7tde-assembly1_B  TM=9.142E-01  e=5.803E-04  Arabidopsis thaliana
  6e1m-assembly1_B  TM=9.378E-01  e=8.257E-04  Arabidopsis thaliana
  7tdf-assembly1_B  TM=9.043E-01  e=1.044E-03  Arabidopsis thaliana
  7tdd-assembly1_A  TM=9.063E-01  e=3.384E-03  Arabidopsis thaliana
  6e1n-assembly1_B  TM=8.760E-01  e=8.667E-03  Arabidopsis thaliana

Organism: NCBI:txid1486930